Protein AF-A0A4R2L525-F1 (afdb_monomer)

Mean predicted aligned error: 3.62 Å

InterPro domains:
  IPR015933 Aconitase B, HEAT-like domain [PF11791] (4-33)
  IPR036288 Aconitase B, HEAT-like domain superfamily [G3DSA:1.25.40.310] (1-33)
  IPR036288 Aconitase B, HEAT-like domain superfamily [SSF74778] (1-33)

Solvent-accessible surface area (backbone a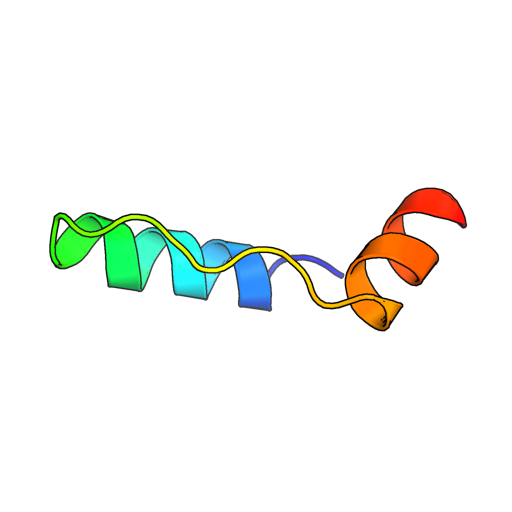toms only — not comparable to full-atom values): 2116 Å² total; per-residue (Å²): 140,56,64,70,58,52,50,47,38,53,61,25,50,76,68,75,40,84,57,81,80,78,50,74,64,60,46,49,59,60,72,74,107

Structure (mmCIF, N/CA/C/O backbone):
data_AF-A0A4R2L525-F1
#
_entry.id   AF-A0A4R2L525-F1
#
loop_
_atom_site.group_PDB
_atom_site.id
_atom_site.type_symbol
_atom_site.label_atom_id
_atom_site.label_alt_id
_atom_site.label_comp_id
_atom_site.label_asym_id
_atom_site.label_entity_id
_atom_site.label_seq_id
_atom_site.pdbx_PDB_ins_code
_atom_site.Cartn_x
_atom_site.Cartn_y
_atom_site.Cartn_z
_atom_site.occupancy
_atom_site.B_iso_or_equiv
_atom_site.auth_seq_id
_atom_site.auth_comp_id
_atom_site.auth_asym_id
_atom_site.auth_atom_id
_atom_site.pdbx_PDB_model_num
ATOM 1 N N . MET A 1 1 ? 6.831 -8.421 4.695 1.00 70.44 1 MET A N 1
ATOM 2 C CA . MET A 1 1 ? 7.359 -7.391 3.764 1.00 70.44 1 MET A CA 1
ATOM 3 C C . MET A 1 1 ? 6.384 -6.253 3.415 1.00 70.44 1 MET A C 1
ATOM 5 O O . MET A 1 1 ? 6.859 -5.208 3.002 1.00 70.44 1 MET A O 1
ATOM 9 N N . LEU A 1 2 ? 5.065 -6.354 3.660 1.00 80.25 2 LEU A N 1
ATOM 10 C CA . LEU A 1 2 ? 4.113 -5.238 3.442 1.00 80.25 2 LEU A CA 1
ATOM 11 C C . LEU A 1 2 ? 3.516 -4.635 4.729 1.00 80.25 2 LEU A C 1
ATOM 13 O O . LEU A 1 2 ? 2.611 -3.814 4.653 1.00 80.25 2 LEU A O 1
ATOM 17 N N . GLU A 1 3 ? 3.990 -5.005 5.919 1.00 85.56 3 GLU A N 1
ATOM 18 C CA . GLU A 1 3 ? 3.416 -4.516 7.188 1.00 85.56 3 GLU A CA 1
ATOM 19 C C . GLU A 1 3 ? 3.514 -2.995 7.335 1.00 85.56 3 GLU A C 1
ATOM 21 O O . GLU A 1 3 ? 2.551 -2.357 7.748 1.00 85.56 3 GLU A O 1
ATOM 26 N N . ASN A 1 4 ? 4.631 -2.402 6.908 1.00 86.81 4 ASN A N 1
ATOM 27 C CA . ASN A 1 4 ? 4.789 -0.947 6.897 1.00 86.81 4 ASN A CA 1
ATOM 28 C C . ASN A 1 4 ? 3.821 -0.278 5.912 1.00 86.81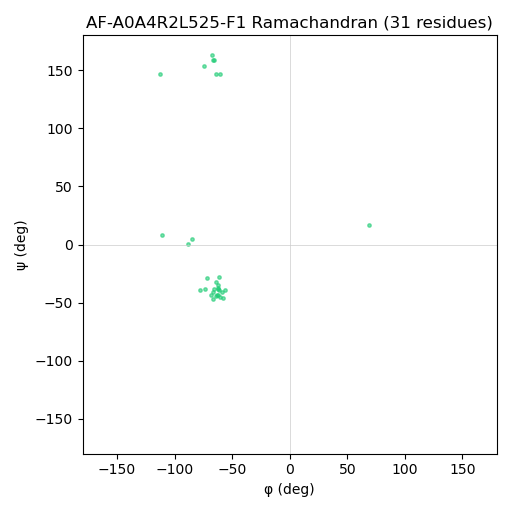 4 ASN A C 1
ATOM 30 O O . ASN A 1 4 ? 3.258 0.767 6.218 1.00 86.81 4 ASN A O 1
ATOM 34 N N . TYR A 1 5 ? 3.583 -0.902 4.752 1.00 88.56 5 TYR A N 1
ATOM 35 C CA . TYR A 1 5 ? 2.593 -0.407 3.797 1.00 88.56 5 TYR A CA 1
ATOM 36 C C . TYR A 1 5 ? 1.171 -0.507 4.357 1.00 88.56 5 TYR A C 1
ATOM 38 O O . TYR A 1 5 ? 0.38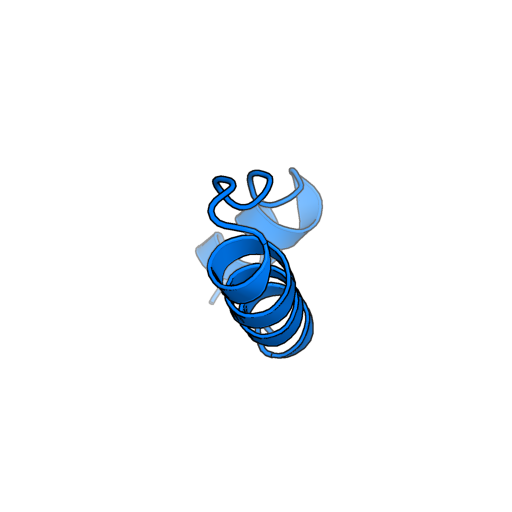9 0.423 4.218 1.00 88.56 5 TYR A O 1
ATOM 46 N N . ARG A 1 6 ? 0.844 -1.604 5.047 1.00 89.06 6 ARG A N 1
ATOM 47 C CA . ARG A 1 6 ? -0.467 -1.807 5.680 1.00 89.06 6 ARG A CA 1
ATOM 48 C C . ARG A 1 6 ? -0.736 -0.777 6.776 1.00 89.06 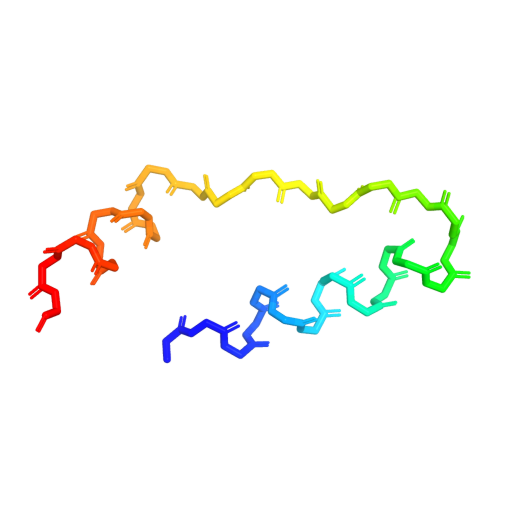6 ARG A C 1
ATOM 50 O O . ARG A 1 6 ? -1.810 -0.191 6.769 1.00 89.06 6 ARG A O 1
ATOM 57 N N . LYS A 1 7 ? 0.255 -0.482 7.624 1.00 92.50 7 LYS A N 1
ATOM 58 C CA . LYS A 1 7 ? 0.162 0.596 8.624 1.00 92.50 7 LYS A CA 1
ATOM 59 C C . LYS A 1 7 ? -0.112 1.951 7.970 1.00 92.50 7 LYS A C 1
ATOM 61 O O . LYS A 1 7 ? -1.048 2.633 8.365 1.00 92.50 7 LYS A O 1
ATOM 66 N N . HIS A 1 8 ? 0.617 2.278 6.901 1.00 91.06 8 HIS A N 1
ATOM 67 C CA . HIS A 1 8 ? 0.380 3.502 6.129 1.00 91.06 8 HIS A CA 1
ATOM 68 C C . HIS A 1 8 ? -1.040 3.563 5.553 1.00 91.06 8 HIS A C 1
ATOM 70 O O . HIS A 1 8 ? -1.679 4.611 5.582 1.00 91.06 8 HIS A O 1
ATOM 76 N N . VAL A 1 9 ? -1.568 2.444 5.047 1.00 93.25 9 VAL A N 1
ATOM 77 C CA . VAL A 1 9 ? -2.957 2.376 4.567 1.00 93.25 9 VAL A CA 1
ATOM 78 C C . VAL A 1 9 ? -3.942 2.692 5.689 1.00 93.25 9 VAL A C 1
ATOM 80 O O . VAL A 1 9 ? -4.846 3.492 5.468 1.00 93.25 9 VAL A O 1
ATOM 83 N N . GLU A 1 10 ? -3.755 2.131 6.883 1.00 94.06 10 GLU A N 1
ATOM 84 C CA . GLU A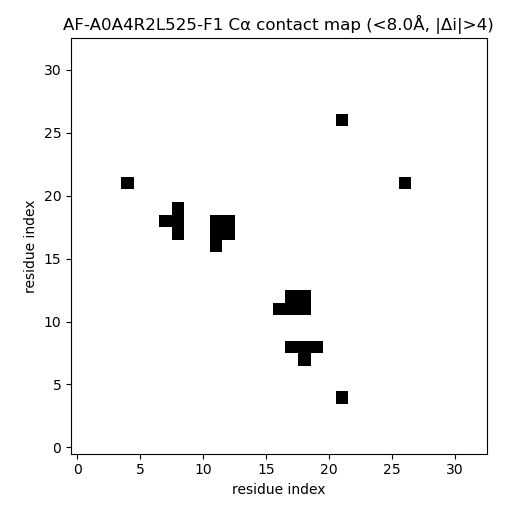 1 10 ? -4.615 2.394 8.044 1.00 94.06 10 GLU A CA 1
ATOM 85 C C . GLU A 1 10 ? -4.536 3.858 8.506 1.00 94.06 10 GLU A C 1
ATOM 87 O O . GLU A 1 10 ? -5.567 4.497 8.714 1.00 94.06 10 GLU A O 1
ATOM 92 N N . GLU A 1 11 ? -3.333 4.431 8.586 1.00 93.81 11 GLU A N 1
ATOM 93 C CA . GLU A 1 11 ? -3.113 5.831 8.976 1.00 93.81 11 GLU A CA 1
ATOM 94 C C . GLU A 1 11 ? -3.758 6.822 7.997 1.00 93.81 11 GLU A C 1
ATOM 96 O O . GLU A 1 11 ? -4.290 7.861 8.397 1.00 93.81 11 GLU A O 1
ATOM 101 N N . ARG A 1 12 ? -3.717 6.507 6.700 1.00 94.62 12 ARG A N 1
ATOM 102 C CA . ARG A 1 12 ? -4.299 7.328 5.628 1.00 94.62 12 ARG A CA 1
ATOM 103 C C . ARG A 1 12 ? -5.812 7.142 5.547 1.00 94.62 12 ARG A C 1
ATOM 105 O O . ARG A 1 12 ? -6.535 8.126 5.405 1.00 94.62 12 ARG A O 1
ATOM 112 N N . ALA A 1 13 ? -6.296 5.916 5.737 1.00 93.94 13 ALA A N 1
ATOM 113 C CA . ALA A 1 13 ? -7.721 5.616 5.822 1.00 93.94 13 ALA A CA 1
ATOM 114 C C . ALA A 1 13 ? -8.381 6.319 7.017 1.00 93.94 13 ALA A C 1
ATOM 116 O O . ALA A 1 13 ? -9.472 6.864 6.865 1.00 93.94 13 ALA A O 1
ATOM 117 N N . ALA A 1 14 ? -7.700 6.403 8.167 1.00 94.94 14 ALA A N 1
ATOM 118 C CA . ALA A 1 14 ? -8.163 7.173 9.325 1.00 94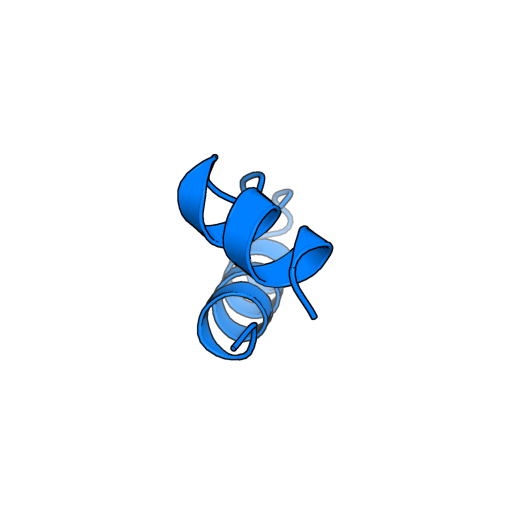.94 14 ALA A CA 1
ATOM 119 C C . ALA A 1 14 ? -8.297 8.679 9.028 1.00 94.94 14 ALA A C 1
ATOM 121 O O . ALA A 1 14 ? -9.134 9.361 9.614 1.00 94.94 14 ALA A O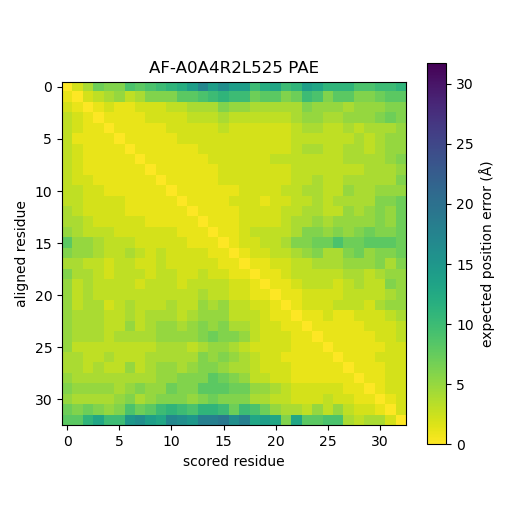 1
ATOM 122 N N . GLN A 1 15 ? -7.505 9.192 8.085 1.00 93.94 15 GLN A N 1
ATOM 123 C CA . GLN A 1 15 ? -7.580 10.566 7.583 1.00 93.94 15 GLN A CA 1
ATOM 124 C C . GLN A 1 15 ? -8.565 10.725 6.408 1.00 93.94 15 GLN A C 1
ATOM 126 O O . GLN A 1 15 ? -8.704 11.824 5.875 1.00 93.94 15 GLN A O 1
ATOM 131 N N . GLY A 1 16 ? -9.237 9.650 5.976 1.00 94.75 16 GLY A N 1
ATOM 132 C CA . GLY A 1 16 ? -10.167 9.662 4.842 1.00 94.75 16 GLY A CA 1
ATOM 133 C C . GLY A 1 16 ? -9.497 9.877 3.482 1.00 94.75 16 GLY A C 1
ATOM 134 O O . GLY A 1 16 ? -10.174 10.220 2.514 1.00 94.75 16 GLY A O 1
ATOM 135 N N . ILE A 1 17 ? -8.177 9.697 3.396 1.00 94.75 17 ILE A N 1
ATOM 136 C CA . ILE A 1 17 ? -7.399 9.913 2.175 1.00 94.75 17 ILE A CA 1
ATOM 137 C C . ILE A 1 17 ? -6.845 8.593 1.642 1.00 94.75 17 ILE A C 1
ATOM 139 O O . ILE A 1 17 ? -6.477 7.708 2.418 1.00 94.75 17 ILE A O 1
ATOM 143 N N . PRO A 1 18 ? -6.734 8.445 0.313 1.00 92.25 18 PRO A N 1
ATOM 144 C CA . PRO A 1 18 ? -6.168 7.239 -0.257 1.00 92.25 18 PRO A CA 1
ATOM 145 C C . PRO A 1 18 ? -4.686 7.076 0.139 1.00 92.25 18 PRO A C 1
ATOM 147 O O . PRO A 1 18 ? -3.948 8.071 0.291 1.00 92.25 18 PRO A O 1
ATOM 150 N N . PRO A 1 19 ? -4.231 5.822 0.315 1.00 92.31 19 PRO A N 1
ATOM 151 C CA . PRO A 1 19 ? -2.826 5.522 0.526 1.00 92.31 19 PRO A CA 1
ATOM 152 C C . PRO A 1 19 ? -2.006 5.848 -0.720 1.00 92.31 19 PRO A C 1
ATOM 154 O O . PRO A 1 19 ? -2.510 5.921 -1.840 1.00 92.31 19 PRO A O 1
ATOM 157 N N . LEU A 1 20 ? -0.707 6.028 -0.507 1.00 91.44 20 LEU A N 1
ATOM 158 C CA . LEU A 1 20 ? 0.241 6.178 -1.608 1.00 91.44 20 LEU A CA 1
ATOM 159 C C . LEU A 1 20 ? 0.484 4.812 -2.269 1.00 91.44 20 LEU A C 1
ATOM 161 O O . LEU A 1 20 ? 0.321 3.785 -1.606 1.00 91.44 20 LEU A O 1
ATOM 165 N N . PRO A 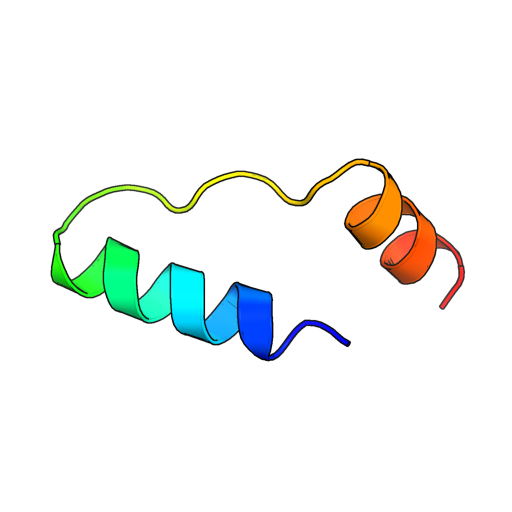1 21 ? 0.854 4.768 -3.558 1.00 91.62 21 PRO A N 1
ATOM 166 C CA . PRO A 1 21 ? 1.251 3.522 -4.202 1.00 91.62 21 PRO A CA 1
ATOM 167 C C . PRO A 1 21 ? 2.550 2.971 -3.597 1.00 91.62 21 PRO A C 1
ATOM 169 O O . PRO A 1 21 ? 3.333 3.707 -2.991 1.0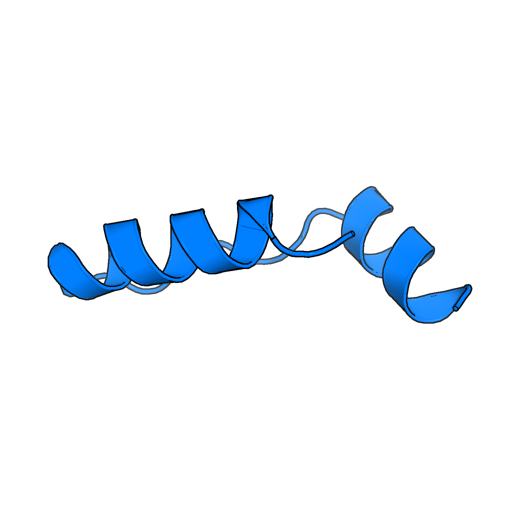0 91.62 21 PRO A O 1
ATOM 172 N N . LEU A 1 22 ? 2.778 1.669 -3.779 1.00 90.25 22 LEU A N 1
ATOM 173 C CA . LEU A 1 22 ? 4.057 1.037 -3.457 1.00 90.25 22 LEU A CA 1
ATOM 174 C C . LEU A 1 22 ? 5.182 1.659 -4.290 1.00 90.25 22 LEU A C 1
ATOM 176 O O . LEU A 1 22 ? 4.983 2.038 -5.446 1.00 90.25 22 LEU A O 1
ATOM 180 N N . SER A 1 23 ? 6.381 1.736 -3.715 1.00 90.06 23 SER A N 1
ATOM 181 C CA . SER A 1 23 ? 7.564 2.127 -4.478 1.00 90.06 23 SER A CA 1
ATOM 182 C C . SER A 1 23 ? 7.928 1.057 -5.513 1.00 90.06 23 SER A C 1
ATOM 184 O O . SER A 1 23 ? 7.509 -0.102 -5.415 1.00 90.06 23 SER A O 1
ATOM 186 N N . ALA A 1 24 ? 8.753 1.426 -6.496 1.00 89.88 24 ALA A N 1
ATOM 187 C CA . ALA A 1 24 ? 9.255 0.479 -7.492 1.00 89.88 24 ALA A CA 1
ATOM 188 C C . ALA A 1 24 ? 9.979 -0.711 -6.836 1.00 89.88 24 ALA A C 1
ATOM 190 O O . ALA A 1 24 ? 9.766 -1.849 -7.242 1.00 89.88 24 ALA A O 1
ATOM 191 N N . GLN A 1 25 ? 10.755 -0.462 -5.773 1.00 86.19 25 GLN A N 1
ATOM 192 C CA . GLN A 1 25 ? 11.445 -1.514 -5.025 1.00 86.19 25 GLN A CA 1
ATOM 193 C C . GLN A 1 25 ? 10.462 -2.428 -4.287 1.00 86.19 25 GLN A C 1
ATOM 195 O O . GLN A 1 25 ? 10.549 -3.640 -4.412 1.00 86.19 25 GLN A O 1
ATOM 200 N N . GLN A 1 26 ? 9.479 -1.859 -3.581 1.00 87.00 26 GLN A N 1
ATOM 201 C CA . GLN A 1 26 ? 8.466 -2.654 -2.876 1.00 87.00 26 GLN A CA 1
ATOM 202 C C . GLN A 1 26 ? 7.622 -3.497 -3.838 1.00 87.00 26 GLN A C 1
ATOM 204 O O . GLN A 1 26 ? 7.225 -4.611 -3.507 1.00 87.00 26 GLN A O 1
ATOM 209 N N . THR A 1 27 ? 7.347 -2.964 -5.029 1.00 88.50 27 THR A N 1
ATOM 210 C CA . THR A 1 27 ? 6.660 -3.699 -6.096 1.00 88.50 27 THR A CA 1
ATOM 211 C C . THR A 1 27 ? 7.540 -4.825 -6.637 1.00 88.50 27 THR A C 1
ATOM 213 O O . THR A 1 27 ? 7.051 -5.934 -6.809 1.00 88.50 27 THR A O 1
ATOM 216 N N . ALA A 1 28 ? 8.834 -4.578 -6.861 1.00 89.44 28 ALA A N 1
ATOM 217 C CA . ALA A 1 28 ? 9.779 -5.603 -7.301 1.00 89.44 28 ALA A CA 1
ATOM 218 C C . ALA A 1 28 ? 9.925 -6.735 -6.272 1.00 89.44 28 ALA A C 1
ATOM 220 O O . ALA A 1 28 ? 9.859 -7.903 -6.645 1.00 89.44 28 ALA A O 1
ATOM 221 N N . ASP A 1 29 ? 10.029 -6.396 -4.984 1.00 87.00 29 ASP A N 1
ATOM 222 C CA . ASP A 1 29 ? 10.098 -7.368 -3.887 1.00 87.00 29 ASP A CA 1
ATOM 223 C C . ASP A 1 29 ? 8.809 -8.204 -3.776 1.00 87.00 29 ASP A C 1
ATOM 225 O O . ASP A 1 29 ? 8.859 -9.370 -3.399 1.00 87.00 29 ASP A O 1
ATOM 229 N N . LEU A 1 30 ? 7.649 -7.625 -4.118 1.00 85.25 30 LEU A N 1
ATOM 230 C CA . LEU A 1 30 ? 6.373 -8.345 -4.163 1.00 85.25 30 LEU A CA 1
ATOM 231 C C . LEU A 1 30 ? 6.273 -9.285 -5.372 1.00 85.25 30 LEU A C 1
ATOM 233 O O . LEU A 1 30 ? 5.707 -10.365 -5.252 1.00 85.25 30 LEU A O 1
ATOM 237 N N . VAL A 1 31 ? 6.790 -8.868 -6.530 1.00 87.88 31 VAL A N 1
ATOM 238 C CA . VAL A 1 31 ? 6.788 -9.670 -7.767 1.00 87.88 31 VAL A CA 1
ATOM 239 C C . VAL A 1 31 ? 7.781 -10.833 -7.690 1.00 87.88 31 VAL A C 1
ATOM 241 O O . VAL A 1 31 ? 7.563 -11.858 -8.328 1.00 87.88 31 VAL A O 1
ATOM 244 N N . ALA A 1 32 ? 8.864 -10.684 -6.926 1.00 84.62 32 ALA A N 1
ATOM 245 C CA . ALA A 1 32 ? 9.897 -11.703 -6.750 1.00 84.62 32 ALA A CA 1
ATOM 246 C C . ALA A 1 32 ? 9.583 -12.750 -5.657 1.00 84.62 32 ALA A C 1
ATOM 248 O O . ALA A 1 32 ? 10.449 -13.578 -5.362 1.00 84.62 32 ALA A O 1
ATOM 249 N N . LEU A 1 33 ? 8.391 -12.693 -5.047 1.00 75.00 33 LEU A N 1
ATOM 250 C CA . LEU A 1 33 ? 7.917 -13.604 -3.996 1.00 75.00 33 LEU A CA 1
ATOM 251 C C . LEU A 1 33 ? 7.238 -14.851 -4.582 1.00 75.00 33 LEU A C 1
ATOM 253 O O . LEU A 1 33 ? 7.459 -15.944 -4.016 1.00 75.00 33 LEU A O 1
#

Secondary structure (DSSP, 8-state):
--HHHHHHHHHHHHTT-PPPPPPHHHHHHHHT-

Organism: NCBI:txid1133106

Foldseek 3Di:
DCPVVVVQQVVQVVVVHGGDDDDPVRVVVVVVD

Sequence (33 aa):
MLENYRKHVEERAAQGIPPLPLSAQQTADLVAL

Radius of gyration: 10.57 Å; Cα contacts (8 Å, |Δi|>4): 11; chains: 1; bounding box: 22×24×17 Å

pLDDT: mean 89.12, std 5.47, range [70.44, 94.94]